Protein AF-A0AAW7AJV6-F1 (afdb_monomer)

Radius of gyration: 27.45 Å; Cα contacts (8 Å, |Δi|>4): 79; chains: 1; bounding box: 78×41×94 Å

Solvent-accessible surface area (backbone atoms only — not comparable to full-atom values): 8532 Å² total; per-residue (Å²): 141,80,90,86,77,87,79,80,78,77,80,76,72,77,85,71,76,78,69,61,62,61,56,49,54,51,53,53,43,52,54,49,37,52,66,72,40,66,88,44,33,70,62,30,31,63,58,47,66,82,46,55,47,72,52,38,54,51,52,52,52,42,51,55,49,38,54,49,54,50,23,68,73,71,75,50,84,80,54,64,68,79,40,22,70,55,50,33,54,44,51,54,53,49,52,53,49,31,63,76,67,74,50,58,69,86,82,38,50,71,56,53,36,52,52,52,47,54,46,52,51,50,52,50,52,50,52,52,52,50,54,53,46,70,70,34,93,82,40,87,80,79,125

InterPro domains:
  IPR041151 Replication initiator protein A, C-terminal domain [PF18008] (41-123)

Structure (mmCIF, N/CA/C/O backbone):
data_AF-A0AAW7AJV6-F1
#
_entry.id   AF-A0AAW7AJV6-F1
#
loop_
_atom_site.group_PDB
_atom_site.id
_atom_site.type_symbol
_atom_site.label_atom_id
_atom_site.label_alt_id
_atom_site.label_comp_id
_atom_site.label_asym_id
_atom_site.label_entity_id
_atom_site.label_seq_id
_atom_site.pdbx_PDB_ins_code
_atom_site.Cartn_x
_atom_site.Cartn_y
_atom_site.Cartn_z
_atom_site.occupancy
_atom_site.B_iso_or_equiv
_atom_site.auth_seq_id
_atom_site.auth_comp_id
_atom_site.auth_asym_id
_atom_site.auth_atom_id
_atom_site.pdbx_PDB_model_num
ATOM 1 N N . MET A 1 1 ? -58.885 23.551 58.131 1.00 39.25 1 MET A N 1
ATOM 2 C CA . MET A 1 1 ? -59.387 22.318 57.484 1.00 39.25 1 MET A CA 1
ATOM 3 C C . MET A 1 1 ? -59.915 22.753 56.121 1.00 39.25 1 MET A C 1
ATOM 5 O O . MET A 1 1 ? -60.889 23.486 56.122 1.00 39.25 1 MET A O 1
ATOM 9 N N . ASN A 1 2 ? -59.293 22.522 54.962 1.00 41.12 2 ASN A N 1
ATOM 10 C CA . ASN A 1 2 ? -58.218 21.614 54.543 1.00 41.12 2 ASN A CA 1
ATOM 11 C C . ASN A 1 2 ? -57.180 22.343 53.664 1.00 41.12 2 ASN A C 1
ATOM 13 O O . ASN A 1 2 ? -57.548 23.217 52.884 1.00 41.12 2 ASN A O 1
ATOM 17 N N . ASP A 1 3 ? -55.918 21.926 53.788 1.00 49.03 3 ASP A N 1
ATOM 18 C CA . ASP A 1 3 ? -54.855 22.059 52.782 1.00 49.03 3 ASP A CA 1
ATOM 19 C C . ASP A 1 3 ? -55.142 21.200 51.533 1.00 49.03 3 ASP A C 1
ATOM 21 O O . ASP A 1 3 ? -55.950 20.275 51.620 1.00 49.03 3 ASP A O 1
ATOM 25 N N . ILE A 1 4 ? -54.406 21.459 50.435 1.00 56.56 4 ILE A N 1
ATOM 26 C CA . ILE A 1 4 ? -53.888 20.543 49.373 1.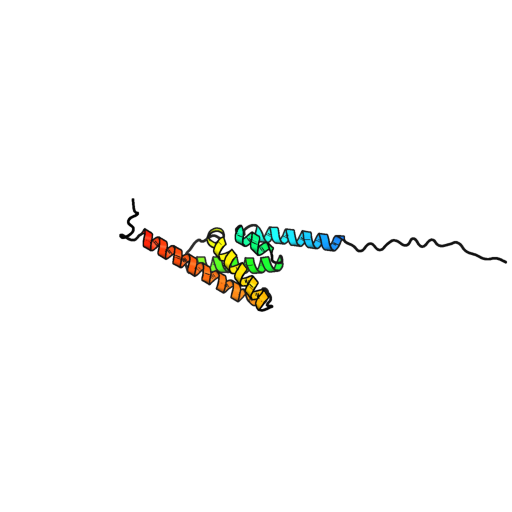00 56.56 4 ILE A CA 1
ATOM 27 C C . ILE A 1 4 ? -53.899 21.294 48.017 1.00 56.56 4 ILE A C 1
ATOM 29 O O . ILE A 1 4 ? -54.939 21.432 47.386 1.00 56.56 4 ILE A O 1
ATOM 33 N N . ARG A 1 5 ? -52.824 22.036 47.702 1.00 47.72 5 ARG A N 1
ATOM 34 C CA . ARG A 1 5 ? -51.609 21.681 46.914 1.00 47.72 5 ARG A CA 1
ATOM 35 C C . ARG A 1 5 ? -51.762 21.910 45.402 1.00 47.72 5 ARG A C 1
ATOM 37 O O . ARG A 1 5 ? -52.383 21.117 44.704 1.00 47.72 5 ARG A O 1
ATOM 44 N N . GLU A 1 6 ? -51.094 22.961 44.919 1.00 49.12 6 GLU A N 1
ATOM 45 C CA . GLU A 1 6 ? -50.668 23.109 43.524 1.00 49.12 6 GLU A CA 1
ATOM 46 C C . GLU A 1 6 ? -49.826 21.892 43.127 1.00 49.12 6 GLU A C 1
ATOM 48 O O . GLU A 1 6 ? -48.791 21.597 43.732 1.00 49.12 6 GLU A O 1
ATOM 53 N N . ALA A 1 7 ? -50.292 21.154 42.124 1.00 45.78 7 ALA A N 1
ATOM 54 C CA . ALA A 1 7 ? -49.498 20.120 41.492 1.00 45.78 7 ALA A CA 1
ATOM 55 C C . ALA A 1 7 ? -48.457 20.803 40.596 1.00 45.78 7 ALA A C 1
ATOM 57 O O . ALA A 1 7 ? -48.782 21.294 39.517 1.00 45.78 7 ALA A O 1
ATOM 58 N N . ASN A 1 8 ? -47.204 20.825 41.055 1.00 47.00 8 ASN A N 1
ATOM 59 C CA . ASN A 1 8 ? -46.052 21.014 40.184 1.00 47.00 8 ASN A CA 1
ATOM 60 C C . ASN A 1 8 ? -46.073 19.898 39.136 1.00 47.00 8 ASN A C 1
ATOM 62 O O . ASN A 1 8 ? -45.801 18.738 39.448 1.00 47.00 8 ASN A O 1
ATOM 66 N N . ILE A 1 9 ? -46.423 20.243 37.901 1.00 51.88 9 ILE A N 1
ATOM 67 C CA . ILE A 1 9 ? -46.170 19.384 36.750 1.00 51.88 9 ILE A CA 1
ATOM 68 C C . ILE A 1 9 ? -44.672 19.518 36.482 1.00 51.88 9 ILE A C 1
ATOM 70 O O . ILE A 1 9 ? -44.225 20.469 35.844 1.00 51.88 9 ILE A O 1
ATOM 74 N N . GLU A 1 10 ? -43.884 18.606 37.052 1.00 48.00 10 GLU A N 1
ATOM 75 C CA . GLU A 1 10 ? -42.509 18.392 36.617 1.00 48.00 10 GLU A CA 1
ATOM 76 C C . GLU A 1 10 ? -42.550 17.969 35.149 1.00 48.00 10 GLU A C 1
ATOM 78 O O . GLU A 1 10 ? -42.925 16.847 34.799 1.00 48.00 10 GLU A O 1
ATOM 83 N N . ASP A 1 11 ? -42.190 18.920 34.295 1.00 47.00 11 ASP A N 1
ATOM 84 C CA . ASP A 1 11 ? -41.935 18.735 32.878 1.00 47.00 11 ASP A CA 1
ATOM 85 C C . ASP A 1 11 ? -40.722 17.800 32.748 1.00 47.00 11 ASP A C 1
ATOM 87 O O . ASP A 1 11 ? -39.556 18.209 32.735 1.00 47.00 11 ASP A O 1
ATOM 91 N N . THR A 1 12 ? -40.995 16.497 32.775 1.00 44.69 12 THR A N 1
ATOM 92 C CA . THR A 1 12 ? -40.002 15.440 32.601 1.00 44.69 12 THR A CA 1
ATOM 93 C C . THR A 1 12 ? -39.560 15.452 31.145 1.00 44.69 12 THR A C 1
ATOM 95 O O . THR A 1 12 ? -40.053 14.703 30.306 1.00 44.69 12 THR A O 1
ATOM 98 N N . LYS A 1 13 ? -38.604 16.333 30.829 1.00 51.31 13 LYS A N 1
ATOM 99 C CA . LYS A 1 13 ? -37.882 16.293 29.557 1.00 51.31 13 LYS A CA 1
ATOM 100 C C . LYS A 1 13 ? -37.272 14.897 29.400 1.00 51.31 13 LYS A C 1
ATOM 102 O O . LYS A 1 13 ? -36.443 14.514 30.231 1.00 51.31 13 LYS A O 1
ATOM 107 N N . PRO A 1 14 ? -37.628 14.128 28.358 1.00 48.09 14 PRO A N 1
ATOM 108 C CA . PRO A 1 14 ? -36.941 12.880 28.094 1.00 48.09 14 PRO A CA 1
ATOM 109 C C . PRO A 1 14 ? -35.495 13.220 27.725 1.00 48.09 14 PRO A C 1
ATOM 111 O O . PRO A 1 14 ? -35.243 13.909 26.736 1.00 48.09 14 PRO A O 1
ATOM 114 N N . ASN A 1 15 ? -34.544 12.755 28.537 1.00 51.31 15 ASN A N 1
ATOM 115 C CA . ASN A 1 15 ? -33.127 12.727 28.191 1.00 51.31 15 ASN A CA 1
ATOM 116 C C . ASN A 1 15 ? -32.975 11.818 26.962 1.00 51.31 15 ASN A C 1
ATOM 118 O O . ASN A 1 15 ? -32.810 10.605 27.088 1.00 51.31 15 ASN A O 1
ATOM 122 N N . GLN A 1 16 ? -33.094 12.389 25.764 1.00 59.00 16 GLN A N 1
ATOM 123 C CA . GLN A 1 16 ? -32.708 11.700 24.544 1.00 59.00 16 GLN A CA 1
ATOM 124 C C . GLN A 1 16 ? -31.179 11.584 24.551 1.00 59.00 16 GLN A C 1
ATOM 126 O O . GLN A 1 16 ? -30.496 12.607 24.636 1.00 59.00 16 GLN A O 1
ATOM 131 N N . PRO A 1 17 ? -30.612 10.367 24.509 1.00 51.16 17 PRO A N 1
ATOM 132 C CA . PRO A 1 17 ? -29.173 10.211 24.394 1.00 51.16 17 PRO A CA 1
ATOM 133 C C . PRO A 1 17 ? -28.718 10.865 23.083 1.00 51.16 17 PRO A C 1
ATOM 135 O O . PRO A 1 17 ? -29.341 10.676 22.040 1.00 51.16 17 PRO A O 1
ATOM 138 N N . ASN A 1 18 ? -27.654 11.670 23.145 1.00 53.84 18 ASN A N 1
ATOM 139 C CA . ASN A 1 18 ? -27.067 12.359 21.993 1.00 53.84 18 ASN A CA 1
ATOM 140 C C . ASN A 1 18 ? -26.597 11.341 20.936 1.00 53.84 18 ASN A C 1
ATOM 142 O O . ASN A 1 18 ? -25.443 10.920 20.929 1.00 53.84 18 ASN A O 1
ATOM 146 N N . HIS A 1 19 ? -27.484 10.959 20.018 1.00 56.44 19 HIS A N 1
ATOM 147 C CA . HIS A 1 19 ? -27.177 10.094 18.875 1.00 56.44 19 HIS A CA 1
ATOM 148 C C . HIS A 1 19 ? -26.259 10.774 17.835 1.00 56.44 19 HIS A C 1
ATOM 150 O O . HIS A 1 19 ? -25.741 10.110 16.940 1.00 56.44 19 HIS A O 1
ATOM 156 N N . THR A 1 20 ? -26.017 12.082 17.963 1.00 63.06 20 THR A N 1
ATOM 157 C CA . THR A 1 20 ? -25.239 12.901 17.019 1.00 63.06 20 THR A CA 1
ATOM 158 C C . THR A 1 20 ? -23.729 12.640 17.074 1.00 63.06 20 THR A C 1
ATOM 160 O O . THR A 1 20 ? -23.066 12.696 16.044 1.00 63.06 20 THR A O 1
ATOM 163 N N . ASP A 1 21 ? -23.171 12.310 18.245 1.00 70.31 21 ASP A N 1
ATOM 164 C CA . ASP A 1 21 ? -21.713 12.160 18.421 1.00 70.31 21 ASP A CA 1
ATOM 165 C C . ASP A 1 21 ? -21.158 10.921 17.691 1.00 70.31 21 ASP A C 1
ATOM 167 O O . ASP A 1 21 ? -20.064 10.944 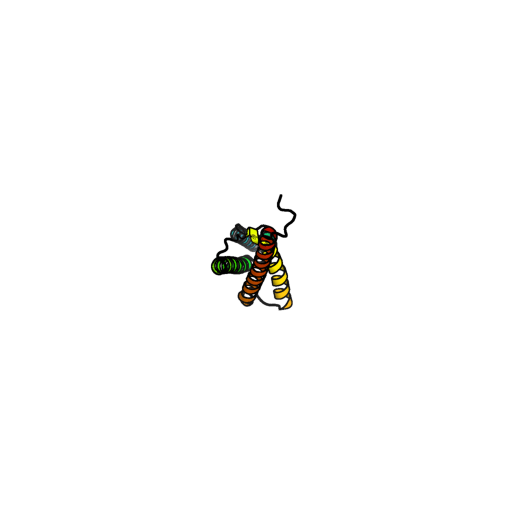17.131 1.00 70.31 21 ASP A O 1
ATOM 171 N N . HIS A 1 22 ? -21.936 9.835 17.628 1.00 71.56 22 HIS A N 1
ATOM 172 C CA . HIS A 1 22 ? -21.503 8.628 16.922 1.00 71.56 22 HIS A CA 1
ATOM 173 C C . HIS A 1 22 ? -21.520 8.804 15.395 1.00 71.56 22 HIS A C 1
ATOM 175 O O . HIS A 1 22 ? -20.581 8.372 14.726 1.00 71.56 22 HIS A O 1
ATOM 181 N N . LEU A 1 23 ? -22.544 9.483 14.866 1.00 74.56 23 LEU A N 1
ATOM 182 C CA . LEU A 1 23 ? -22.676 9.793 13.438 1.00 74.56 23 LEU A CA 1
ATOM 183 C C . LEU A 1 23 ? -21.562 10.731 12.960 1.00 74.56 23 LEU A C 1
ATOM 185 O O . LEU A 1 23 ? -20.973 10.496 11.908 1.00 74.56 23 LEU A O 1
ATOM 189 N N . GLN A 1 24 ? -21.228 11.749 13.760 1.00 76.56 24 GLN A N 1
ATOM 190 C CA . GLN A 1 24 ? -20.143 12.677 13.444 1.00 76.56 24 GLN A CA 1
ATOM 191 C C . GLN A 1 24 ? -18.791 11.954 13.377 1.00 76.56 24 GLN A C 1
ATOM 193 O O . GLN A 1 24 ? -18.077 12.075 12.387 1.00 76.56 24 GLN A O 1
ATOM 198 N N . LYS A 1 25 ? -18.475 11.119 14.378 1.00 76.19 25 LYS A N 1
ATOM 199 C CA . LYS A 1 25 ? -17.229 10.332 14.408 1.00 76.19 25 LYS A CA 1
ATOM 200 C C . LYS A 1 25 ? -17.097 9.380 13.221 1.00 76.19 25 LYS A C 1
ATOM 202 O O . LYS A 1 25 ? -15.995 9.204 12.713 1.00 76.19 25 LYS A O 1
ATOM 207 N N . GLN A 1 26 ? -18.197 8.767 12.783 1.00 79.81 26 GLN A N 1
ATOM 208 C CA . GLN A 1 26 ? -18.187 7.911 11.598 1.00 79.81 26 GLN A CA 1
ATOM 209 C C . GLN A 1 26 ? -17.938 8.726 10.319 1.00 79.81 26 GLN A C 1
ATOM 211 O O . GLN A 1 26 ? -17.112 8.329 9.501 1.00 79.81 26 GLN A O 1
ATOM 216 N N . SER A 1 27 ? -18.595 9.881 10.177 1.00 88.12 27 SER A N 1
ATOM 217 C CA . SER A 1 27 ? -18.393 10.784 9.038 1.00 88.12 27 SER A CA 1
ATOM 218 C C . SER A 1 27 ? -16.953 11.300 8.954 1.00 88.12 27 SER A C 1
ATOM 220 O O . SER A 1 27 ? -16.375 11.345 7.868 1.00 88.12 27 SER A O 1
ATOM 222 N N . ASP A 1 28 ? -16.362 11.683 10.087 1.00 93.56 28 ASP A N 1
ATOM 223 C CA . ASP A 1 28 ? -14.989 12.190 10.141 1.00 93.56 28 ASP A CA 1
ATOM 224 C C . ASP A 1 28 ? -13.976 11.083 9.792 1.00 93.56 28 ASP A C 1
ATOM 226 O O . ASP A 1 28 ? -13.032 11.310 9.035 1.00 93.56 28 ASP A O 1
ATOM 230 N N . GLU A 1 29 ? -14.197 9.861 10.289 1.00 94.75 29 GLU A N 1
ATOM 231 C CA . GLU A 1 29 ? -13.385 8.685 9.959 1.00 94.75 29 GLU A CA 1
ATOM 232 C C . GLU A 1 29 ? -13.430 8.381 8.454 1.00 94.75 29 GLU A C 1
ATOM 234 O O . GLU A 1 29 ? -12.385 8.193 7.832 1.00 94.75 29 GLU A O 1
ATOM 239 N N . GLU A 1 30 ? -14.617 8.367 7.842 1.00 95.12 30 GLU A N 1
ATOM 240 C CA . GLU A 1 30 ? -14.774 8.144 6.401 1.00 95.12 30 GLU A CA 1
ATOM 241 C C . GLU A 1 30 ? -14.046 9.222 5.584 1.00 95.12 30 GLU A C 1
ATOM 243 O O . GLU A 1 30 ? -13.292 8.890 4.666 1.00 95.12 30 GLU A O 1
ATOM 248 N N . ALA A 1 31 ? -14.179 10.499 5.956 1.00 96.12 31 ALA A N 1
ATOM 249 C CA . ALA A 1 31 ? -13.477 11.601 5.297 1.00 96.12 31 ALA A CA 1
ATOM 250 C C . ALA A 1 31 ? -11.945 11.454 5.376 1.00 96.12 31 ALA A C 1
ATOM 252 O O . ALA A 1 31 ? -11.250 11.647 4.374 1.00 96.12 31 ALA A O 1
ATOM 253 N N . LEU A 1 32 ? -11.412 11.056 6.537 1.00 96.81 32 LEU A N 1
ATOM 254 C CA . LEU A 1 32 ? -9.982 10.786 6.703 1.00 96.81 32 LEU A CA 1
ATOM 255 C C . LEU A 1 32 ? -9.523 9.615 5.829 1.00 96.81 32 LEU A C 1
ATOM 257 O O . LEU A 1 32 ? -8.489 9.715 5.168 1.00 96.81 32 LEU A O 1
ATOM 261 N N . LYS A 1 33 ? -10.293 8.523 5.767 1.00 97.88 33 LYS A N 1
ATOM 262 C CA . LYS A 1 33 ? -9.974 7.398 4.874 1.00 97.88 33 LYS A CA 1
ATOM 263 C C . LYS A 1 33 ? -9.955 7.830 3.412 1.00 97.88 33 LYS A C 1
ATOM 265 O O . LYS A 1 33 ? -9.022 7.474 2.695 1.00 97.88 33 LYS A O 1
ATOM 270 N N . HIS A 1 34 ? -10.943 8.613 2.981 1.00 96.75 34 HIS A N 1
ATOM 271 C CA . HIS A 1 34 ? -11.003 9.143 1.6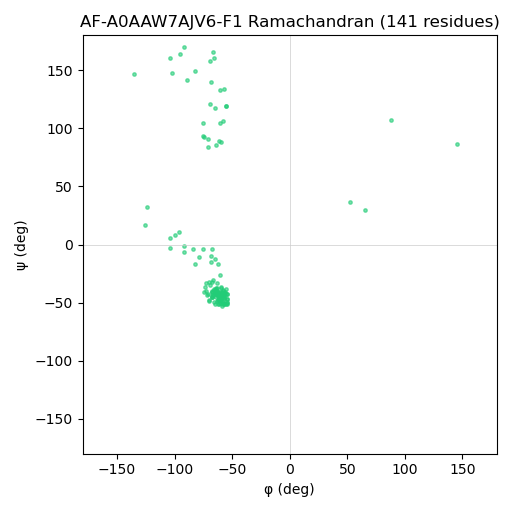20 1.00 96.75 34 HIS A CA 1
ATOM 272 C C . HIS A 1 34 ? -9.757 9.961 1.269 1.00 96.75 34 HIS A C 1
ATOM 274 O O . HIS A 1 34 ? -9.158 9.722 0.220 1.00 96.75 34 HIS A O 1
ATOM 280 N N . LEU A 1 35 ? -9.337 10.865 2.159 1.00 96.69 35 LEU A N 1
ATOM 281 C CA . LEU A 1 35 ? -8.129 11.670 1.976 1.00 96.69 35 LEU A CA 1
ATOM 282 C C . LEU A 1 35 ? -6.873 10.797 1.870 1.00 96.69 35 LEU A C 1
ATOM 284 O O . LEU A 1 35 ? -6.030 10.996 0.995 1.00 96.69 35 LEU A O 1
ATOM 288 N N . GLU A 1 36 ? -6.728 9.817 2.759 1.00 97.06 36 GLU A N 1
ATOM 289 C CA . GLU A 1 36 ? -5.514 9.009 2.794 1.00 97.06 36 GLU A CA 1
ATOM 290 C C . GLU A 1 36 ? -5.382 8.069 1.595 1.00 97.06 36 GLU A C 1
ATOM 292 O O . GLU A 1 36 ? -4.265 7.819 1.134 1.00 97.06 36 GLU A O 1
ATOM 297 N N . LEU A 1 37 ? -6.505 7.580 1.073 1.00 97.75 37 LEU A N 1
ATOM 298 C CA . LEU A 1 37 ? -6.558 6.591 -0.000 1.00 97.75 37 LEU A CA 1
ATOM 299 C C . LEU A 1 37 ? -6.639 7.191 -1.410 1.00 97.75 37 LEU A C 1
ATOM 301 O O . LEU A 1 37 ? -6.689 6.427 -2.370 1.00 97.75 37 LEU A O 1
ATOM 305 N N . GLN A 1 38 ? -6.674 8.519 -1.556 1.00 94.81 38 GLN A N 1
ATOM 306 C CA . GLN A 1 38 ? -6.887 9.172 -2.853 1.00 94.81 38 GLN A CA 1
ATOM 307 C C . GLN A 1 38 ? -5.865 8.739 -3.919 1.00 94.81 38 GLN A C 1
ATOM 309 O O . GLN A 1 38 ? -6.248 8.474 -5.052 1.00 94.81 38 GLN A O 1
ATOM 314 N N . GLU A 1 39 ? -4.598 8.610 -3.524 1.00 93.88 39 GLU A N 1
ATOM 315 C CA . GLU A 1 39 ? -3.467 8.277 -4.405 1.00 93.88 39 GLU A CA 1
ATOM 316 C C . GLU A 1 39 ? -3.121 6.775 -4.394 1.00 93.88 39 GLU A C 1
ATOM 318 O O . GLU A 1 39 ? -2.041 6.380 -4.829 1.00 93.88 39 GLU A O 1
ATOM 323 N N . MET A 1 40 ? -3.977 5.934 -3.801 1.00 98.19 40 MET A N 1
ATOM 324 C CA . MET A 1 40 ? -3.768 4.485 -3.777 1.00 98.19 40 MET A CA 1
ATOM 325 C C . MET A 1 40 ? -4.412 3.834 -5.004 1.00 98.19 40 MET A C 1
ATOM 327 O O . MET A 1 40 ? -5.526 4.219 -5.369 1.00 98.19 40 MET A O 1
ATOM 331 N N . PRO A 1 41 ? -3.762 2.819 -5.596 1.00 98.19 41 PRO A N 1
ATOM 332 C CA . PRO A 1 41 ? -4.306 2.100 -6.739 1.00 98.19 41 PRO A CA 1
ATOM 333 C C . PRO A 1 41 ? -5.516 1.253 -6.309 1.00 98.19 41 PRO A C 1
ATOM 335 O O . PRO A 1 41 ? -5.716 0.999 -5.118 1.00 98.19 41 PRO A O 1
ATOM 338 N N . GLU A 1 42 ? -6.385 0.905 -7.256 1.00 97.62 42 GLU A N 1
ATOM 339 C CA . GLU A 1 42 ? -7.786 0.550 -6.990 1.00 97.62 42 GLU A CA 1
ATOM 340 C C . GLU A 1 42 ? -7.956 -0.696 -6.103 1.00 97.62 42 GLU A C 1
ATOM 342 O O . GLU A 1 42 ? -8.750 -0.677 -5.153 1.00 97.62 42 GLU A O 1
ATOM 347 N N . ASP A 1 43 ? -7.200 -1.768 -6.351 1.00 98.12 43 ASP A N 1
ATOM 348 C CA . ASP A 1 43 ? -7.328 -3.013 -5.586 1.00 98.12 43 ASP A CA 1
ATOM 349 C C . ASP A 1 43 ? -6.774 -2.865 -4.168 1.00 98.12 43 ASP A C 1
ATOM 351 O O . ASP A 1 43 ? -7.421 -3.247 -3.178 1.00 98.12 43 ASP A O 1
ATOM 355 N N . THR A 1 44 ? -5.616 -2.224 -4.054 1.00 98.44 44 THR A N 1
ATOM 356 C CA . THR A 1 44 ? -4.988 -1.856 -2.788 1.00 98.44 44 THR A CA 1
ATOM 357 C C . THR A 1 44 ? -5.894 -0.937 -1.978 1.00 98.44 44 THR A C 1
ATOM 359 O O . THR A 1 44 ? -6.167 -1.218 -0.809 1.00 98.44 44 THR A O 1
ATOM 362 N N . LYS A 1 45 ? -6.433 0.118 -2.595 1.00 98.31 45 LYS A N 1
ATOM 363 C CA . LYS A 1 45 ? -7.369 1.074 -1.991 1.00 98.31 45 LYS A CA 1
ATOM 364 C C . LYS A 1 45 ? -8.607 0.378 -1.448 1.00 98.31 45 LYS A C 1
ATOM 366 O O . LYS A 1 45 ? -8.947 0.558 -0.274 1.00 98.31 45 LYS A O 1
ATOM 371 N N . ARG A 1 46 ? -9.263 -0.448 -2.271 1.00 98.00 46 ARG A N 1
ATOM 372 C CA . ARG A 1 46 ? -10.459 -1.199 -1.869 1.00 98.00 46 ARG A CA 1
ATOM 373 C C . ARG A 1 46 ? -10.175 -2.064 -0.647 1.00 98.00 46 ARG A C 1
ATOM 375 O O . ARG A 1 46 ? -10.993 -2.124 0.271 1.00 98.00 46 ARG A O 1
ATOM 382 N N . TYR A 1 47 ? -9.016 -2.719 -0.607 1.00 98.44 47 TYR A N 1
ATOM 383 C CA . TYR A 1 47 ? -8.659 -3.563 0.526 1.00 98.44 47 TYR A CA 1
ATOM 384 C C . TYR A 1 47 ? -8.258 -2.769 1.775 1.00 98.44 47 TYR A C 1
ATOM 386 O O . TYR A 1 47 ? -8.669 -3.125 2.883 1.00 98.44 47 TYR A O 1
ATOM 394 N N . MET A 1 48 ? -7.496 -1.684 1.617 1.00 98.44 48 MET A N 1
ATOM 395 C CA . MET A 1 48 ? -7.087 -0.804 2.715 1.00 98.44 48 MET A CA 1
ATOM 396 C C . MET A 1 48 ? -8.284 -0.165 3.426 1.00 98.44 48 MET A C 1
ATOM 398 O O . MET A 1 48 ? -8.204 0.099 4.622 1.00 98.44 48 MET A O 1
ATOM 402 N N . ASN A 1 49 ? -9.422 -0.002 2.749 1.00 97.00 49 ASN A N 1
ATOM 403 C CA . ASN A 1 49 ? -10.631 0.550 3.363 1.00 97.00 49 ASN A CA 1
ATOM 404 C C . ASN A 1 49 ? -11.191 -0.303 4.533 1.00 97.00 49 ASN A C 1
ATOM 406 O O . ASN A 1 49 ? -11.952 0.196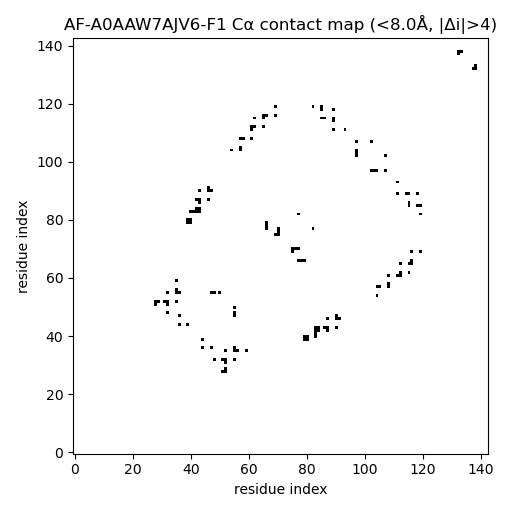 5.364 1.00 97.00 49 ASN A O 1
ATOM 410 N N . ASN A 1 50 ? -10.763 -1.569 4.655 1.00 96.50 50 ASN A N 1
ATOM 411 C CA . ASN A 1 50 ? -11.094 -2.466 5.775 1.00 96.50 50 ASN A CA 1
ATOM 412 C C . ASN A 1 50 ? -10.340 -2.155 7.084 1.00 96.50 50 ASN A C 1
ATOM 414 O O . ASN A 1 50 ? -10.544 -2.833 8.094 1.00 96.50 50 ASN A O 1
ATOM 418 N N . PHE A 1 51 ? -9.428 -1.185 7.069 1.00 97.19 51 PHE A N 1
ATOM 419 C CA . PHE A 1 51 ? -8.666 -0.736 8.231 1.00 97.19 51 PHE A CA 1
ATOM 420 C C . PHE A 1 51 ? -9.209 0.606 8.740 1.00 97.19 51 PHE A C 1
ATOM 422 O O . PHE A 1 51 ? -9.911 1.311 8.015 1.00 97.19 51 PHE A O 1
ATOM 429 N N . SER A 1 52 ? -8.907 0.965 9.988 1.00 96.69 52 SER A N 1
ATOM 430 C CA . SER A 1 52 ? -9.167 2.321 10.503 1.00 96.69 52 SER A CA 1
ATOM 431 C C . SER A 1 52 ? -8.300 3.369 9.791 1.00 96.69 52 SER A C 1
ATOM 433 O O . SER A 1 52 ? -7.264 3.035 9.218 1.00 96.69 52 SER A O 1
ATOM 435 N N . ALA A 1 53 ? -8.675 4.646 9.847 1.00 97.31 53 ALA A N 1
ATOM 436 C CA . ALA A 1 53 ? -7.925 5.749 9.249 1.00 97.31 53 ALA A CA 1
ATOM 437 C C . ALA A 1 53 ? -6.484 5.807 9.784 1.00 97.31 53 ALA A C 1
ATOM 439 O O . ALA A 1 53 ? -5.532 5.931 9.013 1.00 97.31 53 ALA A O 1
ATOM 440 N N . LYS A 1 54 ? -6.302 5.606 11.095 1.00 97.00 54 LYS A N 1
ATOM 441 C CA . LYS A 1 54 ? -4.971 5.521 11.717 1.00 97.00 54 LYS A CA 1
ATOM 442 C C . LYS A 1 54 ? -4.147 4.357 11.157 1.00 97.00 54 LYS A C 1
ATOM 444 O O . LYS A 1 54 ? -2.953 4.498 10.897 1.00 97.00 54 LYS A O 1
ATOM 449 N N . GLU A 1 55 ? -4.769 3.196 10.976 1.00 98.12 55 GLU A N 1
ATOM 450 C CA . GLU A 1 55 ? -4.097 2.037 10.393 1.00 98.12 55 GLU A CA 1
ATOM 451 C C . GLU A 1 55 ? -3.743 2.264 8.916 1.00 98.12 55 GLU A C 1
ATOM 453 O O . GLU A 1 55 ? -2.634 1.939 8.493 1.00 98.12 55 GLU A O 1
ATOM 458 N N . ILE A 1 56 ? -4.639 2.889 8.149 1.00 98.62 56 ILE A N 1
ATOM 459 C CA . ILE A 1 56 ? -4.405 3.293 6.759 1.00 98.62 56 ILE A CA 1
ATOM 460 C C . ILE A 1 56 ? -3.189 4.216 6.658 1.00 98.62 56 ILE A C 1
ATOM 462 O O . ILE A 1 56 ? -2.332 3.980 5.809 1.00 98.62 56 ILE A O 1
ATOM 466 N N . GLN A 1 57 ? -3.056 5.209 7.543 1.00 98.25 57 GLN A N 1
ATOM 467 C CA . GLN A 1 57 ? -1.896 6.110 7.575 1.00 98.25 57 GLN A CA 1
ATOM 468 C C . GLN A 1 57 ? -0.576 5.360 7.770 1.00 98.25 57 GLN A C 1
ATOM 470 O O . GLN A 1 57 ? 0.414 5.627 7.081 1.00 98.25 57 GLN A O 1
ATOM 475 N N . ILE A 1 58 ? -0.557 4.391 8.687 1.00 98.56 58 ILE A N 1
ATOM 476 C CA . ILE A 1 58 ? 0.625 3.563 8.943 1.00 98.56 58 ILE A CA 1
ATOM 477 C C . ILE A 1 58 ? 0.943 2.698 7.717 1.00 98.56 58 ILE A C 1
ATOM 479 O O . ILE A 1 58 ? 2.082 2.704 7.249 1.00 98.56 58 ILE A O 1
ATOM 483 N N . ILE A 1 59 ? -0.052 1.995 7.168 1.00 98.75 59 ILE A N 1
ATOM 484 C CA . ILE A 1 59 ? 0.116 1.138 5.985 1.00 98.75 59 ILE A CA 1
ATOM 485 C C . ILE A 1 59 ? 0.636 1.960 4.801 1.00 98.75 59 ILE A C 1
ATOM 487 O O . ILE A 1 59 ? 1.656 1.604 4.213 1.00 98.75 59 ILE A O 1
ATOM 491 N N . LYS A 1 60 ? 0.000 3.100 4.508 1.00 98.69 60 LYS A N 1
ATOM 492 C CA . LYS A 1 60 ? 0.421 4.049 3.470 1.00 98.69 60 LYS A CA 1
ATOM 493 C C . LYS A 1 60 ? 1.865 4.492 3.667 1.00 98.69 60 LYS A C 1
ATOM 495 O O . LYS A 1 60 ? 2.648 4.455 2.721 1.00 98.69 60 LYS A O 1
ATOM 500 N N . SER A 1 61 ? 2.250 4.868 4.888 1.00 98.56 61 SER A N 1
ATOM 501 C CA . SER A 1 61 ? 3.631 5.263 5.188 1.00 98.56 61 SER A CA 1
ATOM 502 C C . SER A 1 61 ? 4.627 4.149 4.862 1.00 98.56 61 SER A C 1
ATOM 504 O O . SER A 1 61 ? 5.673 4.417 4.269 1.00 98.56 61 SER A O 1
ATOM 506 N N . VAL A 1 62 ? 4.308 2.903 5.221 1.00 98.81 62 VAL A N 1
ATOM 507 C CA . VAL A 1 62 ? 5.170 1.745 4.949 1.00 98.81 62 VAL A CA 1
ATOM 508 C C . VAL A 1 62 ? 5.260 1.461 3.447 1.00 98.81 62 VAL A C 1
ATOM 510 O O . VAL A 1 62 ? 6.370 1.304 2.946 1.00 98.81 62 VAL A O 1
ATOM 513 N N . ILE A 1 63 ? 4.138 1.475 2.718 1.00 98.81 63 ILE A N 1
ATOM 514 C CA . ILE A 1 63 ? 4.104 1.289 1.255 1.00 98.81 63 ILE A CA 1
ATOM 515 C C . ILE A 1 63 ? 4.973 2.337 0.552 1.00 98.81 63 ILE A C 1
ATOM 517 O O . ILE A 1 63 ? 5.855 1.990 -0.232 1.00 98.81 63 ILE A O 1
ATOM 521 N N . LEU A 1 64 ? 4.784 3.622 0.871 1.00 98.69 64 LEU A N 1
ATOM 522 C CA . LEU A 1 64 ? 5.526 4.712 0.231 1.00 98.69 64 LEU A CA 1
ATOM 523 C C . LEU A 1 64 ? 7.031 4.646 0.526 1.00 98.69 64 LEU A C 1
ATOM 525 O O . LEU A 1 64 ? 7.847 4.927 -0.355 1.00 98.69 64 LEU A O 1
ATOM 529 N N . LYS A 1 65 ? 7.411 4.253 1.748 1.00 98.75 65 LYS A N 1
ATOM 530 C CA . LYS A 1 65 ? 8.817 4.028 2.118 1.00 98.75 65 LYS A CA 1
ATOM 531 C C . LYS A 1 65 ? 9.411 2.833 1.378 1.00 98.75 65 LYS A C 1
ATOM 533 O O . LYS A 1 65 ? 10.529 2.948 0.883 1.00 98.75 65 LYS A O 1
ATOM 538 N N . ALA A 1 66 ? 8.680 1.723 1.274 1.00 98.69 66 ALA A N 1
ATOM 539 C CA . ALA A 1 66 ? 9.121 0.531 0.555 1.00 98.69 66 ALA A CA 1
ATOM 540 C C . ALA A 1 66 ? 9.329 0.821 -0.935 1.00 98.69 66 ALA A C 1
ATOM 542 O O . ALA A 1 66 ? 10.423 0.589 -1.439 1.00 98.69 66 ALA A O 1
ATOM 543 N N . LYS A 1 67 ? 8.336 1.424 -1.605 1.00 98.56 67 LYS A N 1
ATOM 544 C CA . LYS A 1 67 ? 8.427 1.844 -3.012 1.00 98.56 67 LYS A CA 1
ATOM 545 C C . LYS A 1 67 ? 9.637 2.739 -3.257 1.00 98.56 67 LYS A C 1
ATOM 547 O O . LYS A 1 67 ? 10.416 2.474 -4.164 1.00 98.56 67 LYS A O 1
ATOM 552 N N . ARG A 1 68 ? 9.804 3.794 -2.447 1.00 98.56 68 ARG A N 1
ATOM 553 C CA . ARG A 1 68 ? 10.945 4.713 -2.576 1.00 98.56 68 ARG A CA 1
ATOM 554 C C . ARG A 1 68 ? 12.266 3.967 -2.413 1.00 98.56 68 ARG A C 1
ATOM 556 O O . ARG A 1 68 ? 13.102 4.029 -3.300 1.00 98.56 68 ARG A O 1
ATOM 563 N N . SER A 1 69 ? 12.415 3.221 -1.317 1.00 98.19 69 SER A N 1
ATOM 564 C CA . SER A 1 69 ? 13.635 2.461 -1.033 1.00 98.19 69 SER A CA 1
ATOM 565 C C . SER A 1 69 ? 13.975 1.470 -2.144 1.00 98.19 69 SER A C 1
ATOM 567 O O . SER A 1 69 ? 15.146 1.295 -2.457 1.00 98.19 69 SER A O 1
ATOM 569 N N . PHE A 1 70 ? 12.970 0.805 -2.710 1.00 98.38 70 PHE A N 1
ATOM 570 C CA . PHE A 1 70 ? 13.150 -0.171 -3.775 1.00 98.38 70 PHE A CA 1
ATOM 571 C C . PHE A 1 70 ? 13.574 0.494 -5.089 1.00 98.38 70 PHE A C 1
ATOM 573 O O . PHE A 1 70 ? 14.555 0.077 -5.703 1.00 98.38 70 PHE A O 1
ATOM 580 N N . ASN A 1 71 ? 12.872 1.558 -5.489 1.00 98.19 71 ASN A N 1
ATOM 581 C CA . ASN A 1 71 ? 13.204 2.333 -6.683 1.00 98.19 71 ASN A CA 1
ATOM 582 C C . ASN A 1 71 ? 14.625 2.902 -6.600 1.00 98.19 71 ASN A C 1
ATOM 584 O O . ASN A 1 71 ? 15.397 2.734 -7.540 1.00 98.19 71 ASN A O 1
ATOM 588 N N . ASP A 1 72 ? 14.995 3.489 -5.459 1.00 98.31 72 ASP A N 1
ATOM 589 C CA . ASP A 1 72 ? 16.333 4.042 -5.236 1.00 98.31 72 ASP A CA 1
ATOM 590 C C . ASP A 1 72 ? 17.417 2.949 -5.290 1.00 98.31 72 ASP A C 1
ATOM 592 O O . ASP A 1 72 ? 18.474 3.153 -5.886 1.00 98.31 72 ASP A O 1
ATOM 596 N N . LEU A 1 73 ? 17.156 1.773 -4.703 1.00 97.69 73 LEU A N 1
ATOM 597 C CA . LEU A 1 73 ? 18.107 0.656 -4.663 1.00 97.69 73 LEU A CA 1
ATOM 598 C C . LEU A 1 73 ? 18.409 0.081 -6.053 1.00 97.69 73 LEU A C 1
ATOM 600 O O . LEU A 1 73 ? 19.551 -0.282 -6.333 1.00 97.69 73 LEU A O 1
ATOM 604 N N . TYR A 1 74 ? 17.394 -0.031 -6.910 1.00 96.31 74 TYR A N 1
ATOM 605 C CA . TYR A 1 74 ? 17.522 -0.677 -8.219 1.00 96.31 74 TYR A CA 1
ATOM 606 C C . TYR A 1 74 ? 17.581 0.298 -9.401 1.00 96.31 74 TYR A C 1
ATOM 608 O O . TYR A 1 74 ? 17.758 -0.149 -10.533 1.00 96.31 74 TYR A O 1
ATOM 616 N N . GLY A 1 75 ? 17.459 1.606 -9.157 1.00 96.25 75 GLY A N 1
ATOM 617 C CA . GLY A 1 75 ? 17.367 2.618 -10.212 1.00 96.25 75 GLY A CA 1
ATOM 618 C C . GLY A 1 75 ? 16.095 2.488 -11.055 1.00 96.25 75 GLY A C 1
ATOM 619 O O . GLY A 1 75 ? 16.111 2.804 -12.242 1.00 96.25 75 GLY A O 1
ATOM 620 N N . GLU A 1 76 ? 15.013 1.981 -10.463 1.00 94.19 76 GLU A N 1
ATOM 621 C CA . GLU A 1 76 ? 13.727 1.765 -11.134 1.00 94.19 76 GLU A CA 1
ATOM 622 C C . GLU A 1 76 ? 12.785 2.955 -10.900 1.00 94.19 76 GLU A C 1
ATOM 624 O O . GLU A 1 76 ? 12.964 3.758 -9.983 1.00 94.19 76 GLU A O 1
ATOM 629 N N . VAL A 1 77 ? 11.731 3.054 -11.709 1.00 95.62 77 VAL A N 1
ATOM 630 C CA . VAL A 1 77 ? 10.725 4.129 -11.622 1.00 95.62 77 VAL A CA 1
ATOM 631 C C . VAL A 1 77 ? 9.305 3.590 -11.459 1.00 95.62 77 VAL A C 1
ATOM 633 O O . VAL A 1 77 ? 8.356 4.220 -11.913 1.00 95.62 77 VAL A O 1
ATOM 636 N N . TYR A 1 78 ? 9.146 2.446 -10.786 1.00 96.81 78 TYR A N 1
ATOM 637 C CA . TYR A 1 78 ? 7.826 1.854 -10.555 1.00 96.81 78 TYR A CA 1
ATOM 638 C C . TYR A 1 78 ? 6.893 2.831 -9.835 1.00 96.81 78 TYR A C 1
ATOM 640 O O . TYR A 1 78 ? 7.291 3.464 -8.846 1.00 96.81 78 TYR A O 1
ATOM 648 N N . MET A 1 79 ? 5.665 2.944 -10.328 1.00 97.88 79 MET A N 1
ATOM 649 C CA . MET A 1 79 ? 4.539 3.666 -9.737 1.00 97.88 79 MET A CA 1
ATOM 650 C C . MET A 1 79 ? 3.715 2.730 -8.846 1.00 97.88 79 MET A C 1
ATOM 652 O O . MET A 1 79 ? 3.993 1.537 -8.784 1.00 97.88 79 MET A O 1
ATOM 656 N N . LEU A 1 80 ? 2.766 3.264 -8.070 1.00 98.12 80 LEU A N 1
ATOM 657 C CA . LEU A 1 80 ? 1.959 2.408 -7.185 1.00 98.12 80 LEU A CA 1
ATOM 658 C C . LEU A 1 80 ? 1.050 1.480 -7.999 1.00 98.12 80 LEU A C 1
ATOM 660 O O . LEU A 1 80 ? 0.821 0.342 -7.612 1.00 98.12 80 LEU A O 1
ATOM 664 N N . GLU A 1 81 ? 0.600 1.960 -9.149 1.00 98.25 81 GLU A N 1
ATOM 665 C CA . GLU A 1 81 ? -0.214 1.250 -10.124 1.00 98.25 81 GLU A CA 1
ATOM 666 C C . GLU A 1 81 ? 0.518 0.038 -10.713 1.00 98.25 81 GLU A C 1
ATOM 668 O O . GLU A 1 81 ? -0.112 -0.982 -10.966 1.00 98.25 81 GLU A O 1
ATOM 673 N N . ASP A 1 82 ? 1.846 0.110 -10.867 1.00 97.44 82 ASP A N 1
ATOM 674 C CA . ASP A 1 82 ? 2.656 -1.014 -11.360 1.00 97.44 82 ASP A CA 1
ATOM 675 C C . ASP A 1 82 ? 2.726 -2.185 -10.365 1.00 97.44 82 ASP A C 1
ATOM 677 O O . ASP A 1 82 ? 3.173 -3.264 -10.738 1.00 97.44 82 ASP A O 1
ATOM 681 N N . MET A 1 83 ? 2.346 -1.957 -9.103 1.00 96.81 83 MET A N 1
ATOM 682 C CA . MET A 1 83 ? 2.466 -2.910 -7.993 1.00 96.81 83 MET A CA 1
ATOM 683 C C . MET A 1 83 ? 1.133 -3.156 -7.266 1.00 96.81 83 MET A C 1
ATOM 685 O O . MET A 1 83 ? 1.139 -3.612 -6.121 1.00 96.81 83 MET A O 1
ATOM 689 N N . ASP A 1 84 ? -0.009 -2.804 -7.873 1.00 98.44 84 ASP A N 1
ATOM 690 C CA . ASP A 1 84 ? -1.320 -2.876 -7.206 1.00 98.44 84 ASP A CA 1
ATOM 691 C C . ASP A 1 84 ? -1.661 -4.309 -6.763 1.00 98.44 84 ASP A C 1
ATOM 693 O O . ASP A 1 84 ? -1.992 -4.546 -5.598 1.00 98.44 84 ASP A O 1
ATOM 697 N N . ASP A 1 85 ? -1.484 -5.284 -7.657 1.00 97.75 85 ASP A N 1
ATOM 698 C CA . ASP A 1 85 ? -1.774 -6.698 -7.394 1.00 97.75 85 ASP A CA 1
ATOM 699 C C . ASP A 1 85 ? -0.877 -7.275 -6.284 1.00 97.75 85 ASP A C 1
ATOM 701 O O . ASP A 1 85 ? -1.342 -7.992 -5.381 1.00 97.75 85 ASP A O 1
ATOM 705 N N . GLU A 1 86 ? 0.417 -6.944 -6.314 1.00 98.19 86 GLU A N 1
ATOM 706 C CA . GLU A 1 86 ? 1.394 -7.345 -5.306 1.00 98.19 86 GLU A CA 1
ATOM 707 C C . GLU A 1 86 ? 1.040 -6.745 -3.942 1.00 98.19 86 GLU A C 1
ATOM 709 O O . GLU A 1 86 ? 0.964 -7.467 -2.940 1.00 98.19 86 GLU A O 1
ATOM 714 N N . LEU A 1 87 ? 0.763 -5.438 -3.887 1.00 98.62 87 LEU A N 1
ATOM 715 C CA . LEU A 1 87 ? 0.376 -4.747 -2.658 1.00 98.62 87 LEU A CA 1
ATOM 716 C C . LEU A 1 87 ? -0.930 -5.311 -2.088 1.00 98.62 87 LEU A C 1
ATOM 718 O O . LEU A 1 87 ? -0.982 -5.646 -0.898 1.00 98.62 87 LEU A O 1
ATOM 722 N N . PHE A 1 88 ? -1.956 -5.506 -2.917 1.00 98.62 88 PHE A N 1
ATOM 723 C CA . PHE A 1 88 ? -3.212 -6.146 -2.528 1.00 98.62 88 PHE A CA 1
ATOM 724 C C . PHE A 1 88 ? -2.973 -7.527 -1.899 1.00 98.62 88 PHE A C 1
ATOM 726 O O . PHE A 1 88 ? -3.478 -7.836 -0.809 1.00 98.62 88 PHE A O 1
ATOM 733 N N . THR A 1 89 ? -2.142 -8.351 -2.536 1.00 98.25 89 THR A N 1
ATOM 734 C CA . THR A 1 89 ? -1.820 -9.705 -2.069 1.00 98.25 89 THR A CA 1
ATOM 735 C C . THR A 1 89 ? -1.024 -9.694 -0.760 1.00 98.25 89 THR A C 1
ATOM 737 O O . THR A 1 89 ? -1.298 -10.488 0.153 1.00 98.25 89 THR A O 1
ATOM 740 N N . VAL A 1 90 ? -0.062 -8.776 -0.610 1.00 98.69 90 VAL A N 1
ATOM 741 C CA . VAL A 1 90 ? 0.656 -8.550 0.654 1.00 98.69 90 VAL A CA 1
ATOM 742 C C . VAL A 1 90 ? -0.315 -8.183 1.761 1.00 98.69 90 VAL A C 1
ATOM 744 O O . VAL A 1 90 ? -0.290 -8.828 2.810 1.00 98.69 90 VAL A O 1
ATOM 747 N N . LEU A 1 91 ? -1.192 -7.205 1.539 1.00 98.75 91 LEU A N 1
ATOM 748 C CA . LEU A 1 91 ? -2.101 -6.715 2.571 1.00 98.75 91 LEU A CA 1
ATOM 749 C C . LEU A 1 91 ? -3.077 -7.797 3.046 1.00 98.75 91 LEU A C 1
ATOM 751 O O . LEU A 1 91 ? -3.318 -7.907 4.251 1.00 98.75 91 LEU A O 1
ATOM 755 N N . LYS A 1 92 ? -3.574 -8.658 2.146 1.00 98.44 92 LYS A N 1
ATOM 756 C CA . LYS A 1 92 ? -4.420 -9.805 2.524 1.00 98.44 92 LYS A CA 1
ATOM 757 C C . LYS A 1 92 ? -3.706 -10.781 3.447 1.00 98.44 92 LYS A C 1
ATOM 759 O O . LYS A 1 92 ? -4.235 -11.146 4.501 1.00 98.44 92 LYS A O 1
ATOM 764 N N . ARG A 1 93 ? -2.495 -11.203 3.069 1.00 98.25 93 ARG A N 1
ATOM 765 C CA . ARG A 1 93 ? -1.683 -12.119 3.890 1.00 98.25 93 ARG A CA 1
ATOM 766 C C . ARG A 1 93 ? -1.311 -11.468 5.216 1.00 98.25 93 ARG A C 1
ATOM 768 O O . ARG A 1 93 ? -1.434 -12.091 6.269 1.00 98.25 93 ARG A O 1
ATOM 775 N N . PHE A 1 94 ? -0.926 -10.199 5.168 1.00 98.38 94 PHE A N 1
ATOM 776 C CA . PHE A 1 94 ? -0.577 -9.397 6.325 1.00 98.38 94 PHE A CA 1
ATOM 777 C C . PHE A 1 94 ? -1.721 -9.323 7.344 1.00 98.38 94 PHE A C 1
ATOM 779 O O . PHE A 1 94 ? -1.515 -9.674 8.508 1.00 98.38 94 PHE A O 1
ATOM 786 N N . LYS A 1 95 ? -2.943 -8.980 6.910 1.00 97.75 95 LYS A N 1
ATOM 787 C CA . LYS A 1 95 ? -4.128 -8.959 7.781 1.00 97.75 95 LYS A CA 1
ATOM 788 C C . LYS A 1 95 ? -4.398 -10.328 8.401 1.00 97.75 95 LYS A C 1
ATOM 790 O O . LYS A 1 95 ? -4.656 -10.412 9.600 1.00 97.75 95 LYS A O 1
ATOM 795 N N . GLY A 1 96 ? -4.297 -11.400 7.613 1.00 97.94 96 GLY A N 1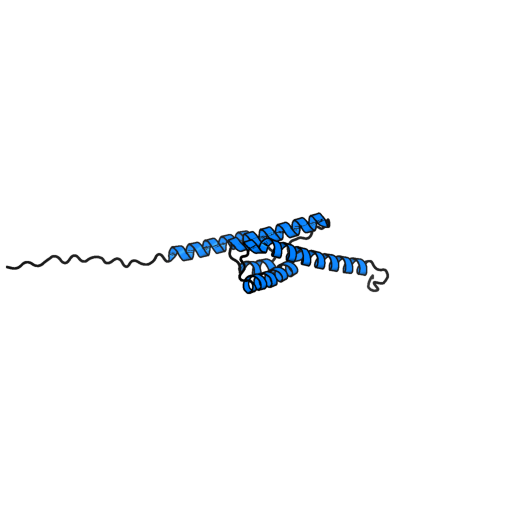
ATOM 796 C CA . GLY A 1 96 ? -4.456 -12.767 8.115 1.00 97.94 96 GLY A CA 1
ATOM 797 C C . GLY A 1 96 ? -3.450 -13.110 9.218 1.00 97.94 96 GLY A C 1
ATOM 798 O O . GLY A 1 96 ? -3.814 -13.708 10.231 1.00 97.94 96 GLY A O 1
ATOM 799 N N . ILE A 1 97 ? -2.195 -12.682 9.069 1.00 97.94 97 ILE A N 1
ATOM 800 C CA . ILE A 1 97 ? -1.147 -12.904 10.072 1.00 97.94 97 ILE A CA 1
ATOM 801 C C . ILE A 1 97 ? -1.377 -12.056 11.322 1.00 97.94 97 ILE A C 1
ATOM 803 O O . ILE A 1 97 ? -1.228 -12.593 12.419 1.00 97.94 97 ILE A O 1
ATOM 807 N N . MET A 1 98 ? -1.767 -10.785 11.180 1.00 97.31 98 MET A N 1
ATOM 808 C CA . MET A 1 98 ? -2.135 -9.934 12.320 1.00 97.31 98 MET A CA 1
ATOM 809 C C . MET A 1 98 ? -3.223 -10.594 13.168 1.00 97.31 98 MET A C 1
ATOM 811 O O . MET A 1 98 ? -3.060 -10.738 14.376 1.00 97.31 98 MET A O 1
ATOM 815 N N . VAL A 1 99 ? -4.301 -11.060 12.524 1.00 96.94 99 VAL A N 1
ATOM 816 C CA . VAL A 1 99 ? -5.421 -11.733 13.201 1.00 96.94 99 VAL A CA 1
ATOM 817 C C . VAL A 1 99 ? -4.956 -13.025 13.870 1.00 96.94 99 VAL A C 1
ATOM 819 O O . VAL A 1 99 ? -5.229 -13.237 15.048 1.00 96.94 99 VAL A O 1
ATOM 822 N N . LYS A 1 100 ? -4.199 -13.868 13.155 1.00 97.94 100 LYS A N 1
ATOM 823 C CA . LYS A 1 100 ? -3.681 -15.137 13.688 1.00 97.94 100 LYS A CA 1
ATOM 824 C C . LYS A 1 100 ? -2.781 -14.940 14.911 1.00 97.94 100 LYS A C 1
ATOM 826 O O . LYS A 1 100 ? -2.791 -15.779 15.807 1.00 97.94 100 LYS A O 1
ATOM 831 N N . LYS A 1 101 ? -1.981 -13.873 14.928 1.00 97.25 101 LYS A N 1
ATOM 832 C CA . LYS A 1 101 ? -1.039 -13.567 16.014 1.00 97.25 101 LYS A CA 1
ATOM 833 C C . LYS A 1 101 ? -1.620 -12.658 17.098 1.00 97.25 101 LYS A C 1
ATOM 835 O O . LYS A 1 101 ? -0.943 -12.451 18.095 1.00 97.25 101 LYS A O 1
ATOM 840 N N . GLN A 1 102 ? -2.836 -12.139 16.910 1.00 97.25 102 GLN A N 1
ATOM 841 C CA . GLN A 1 102 ? -3.451 -11.121 17.773 1.00 97.25 102 GLN A CA 1
ATOM 842 C C . GLN A 1 102 ? -2.547 -9.892 17.978 1.00 97.25 102 GLN A C 1
ATOM 844 O O . GLN A 1 102 ? -2.499 -9.308 19.057 1.00 97.25 102 GLN A O 1
ATOM 849 N N . GLU A 1 103 ? -1.817 -9.506 16.931 1.00 97.12 103 GLU A N 1
ATOM 850 C CA . GLU A 1 103 ? -0.818 -8.441 16.999 1.00 97.12 103 GLU A CA 1
ATOM 851 C C . GLU A 1 103 ? -1.353 -7.138 16.397 1.00 97.12 103 GLU A C 1
ATOM 853 O O . GLU A 1 103 ? -2.140 -7.142 15.444 1.00 97.12 103 GLU A O 1
ATOM 858 N N . LYS A 1 104 ? -0.911 -6.006 16.951 1.00 96.69 104 LYS A N 1
ATOM 859 C CA . LYS A 1 104 ? -1.306 -4.681 16.464 1.00 96.69 104 LYS A CA 1
ATOM 860 C C . LYS A 1 104 ? -0.460 -4.251 15.270 1.00 96.69 104 LYS A C 1
ATOM 862 O O . LYS A 1 104 ? 0.723 -4.582 15.172 1.00 96.69 104 LYS A O 1
ATOM 867 N N . LEU A 1 105 ? -1.058 -3.455 14.383 1.00 96.69 105 LEU A N 1
ATOM 868 C CA . LEU A 1 105 ? -0.395 -2.948 13.180 1.00 96.69 105 LEU A CA 1
ATOM 869 C C . LEU A 1 105 ? 0.914 -2.228 13.518 1.00 96.69 105 LEU A C 1
ATOM 871 O O . LEU A 1 105 ? 1.923 -2.431 12.841 1.00 96.69 105 LEU A O 1
ATOM 875 N N . GLU A 1 106 ? 0.905 -1.417 14.577 1.00 97.00 106 GLU A N 1
ATOM 876 C CA . GLU A 1 106 ? 2.039 -0.606 15.009 1.00 97.00 106 GLU A CA 1
ATOM 877 C C . GLU A 1 106 ? 3.301 -1.447 15.239 1.00 97.00 106 GLU A C 1
ATOM 879 O O . GLU A 1 106 ? 4.391 -1.029 14.844 1.00 97.00 106 GLU A O 1
ATOM 884 N N . ASN A 1 107 ? 3.138 -2.652 15.795 1.00 98.06 107 ASN A N 1
ATOM 885 C CA . ASN A 1 107 ? 4.219 -3.589 16.105 1.00 98.06 107 ASN A CA 1
ATOM 886 C C . ASN A 1 107 ? 4.653 -4.419 14.886 1.00 98.06 107 ASN A C 1
ATOM 888 O O . ASN A 1 107 ? 5.732 -5.012 14.878 1.00 98.06 107 ASN A O 1
ATOM 892 N N . MET A 1 108 ? 3.834 -4.460 13.834 1.00 97.94 108 MET A N 1
ATOM 893 C CA . MET A 1 108 ? 4.079 -5.270 12.641 1.00 97.94 108 MET A CA 1
ATOM 894 C C . MET A 1 108 ? 4.562 -4.477 11.423 1.00 97.94 108 MET A C 1
ATOM 896 O O . MET A 1 108 ? 4.761 -5.068 10.361 1.00 97.94 108 MET A O 1
ATOM 900 N N . GLN A 1 109 ? 4.829 -3.175 11.554 1.00 98.50 109 GLN A N 1
ATOM 901 C CA . GLN A 1 109 ? 5.316 -2.335 10.448 1.00 98.50 109 GLN A CA 1
ATOM 902 C C . GLN A 1 109 ? 6.580 -2.895 9.781 1.00 98.50 109 GLN A C 1
ATOM 904 O O . GLN A 1 109 ? 6.670 -2.941 8.557 1.00 98.50 109 GLN A O 1
ATOM 909 N N . GLY A 1 110 ? 7.539 -3.389 10.573 1.00 98.31 110 GLY A N 1
ATOM 910 C CA . GLY A 1 110 ? 8.758 -4.001 10.038 1.00 98.31 110 GLY A CA 1
ATOM 911 C C . GLY A 1 110 ? 8.498 -5.311 9.287 1.00 98.31 110 GLY A C 1
ATOM 912 O O . GLY A 1 110 ? 9.218 -5.634 8.345 1.00 98.31 110 GLY A O 1
ATOM 913 N N . TYR A 1 111 ? 7.463 -6.062 9.675 1.00 98.38 111 TYR A N 1
ATOM 914 C CA . TYR A 1 111 ? 7.031 -7.240 8.926 1.00 98.38 111 TYR A CA 1
ATOM 915 C C . TYR A 1 111 ? 6.391 -6.828 7.595 1.00 98.38 111 TYR A C 1
ATOM 917 O O . TYR A 1 111 ? 6.803 -7.339 6.559 1.00 98.38 111 TYR A O 1
ATOM 925 N N . LEU A 1 112 ? 5.468 -5.858 7.616 1.00 98.75 112 LEU A N 1
ATOM 926 C CA . LEU A 1 112 ? 4.823 -5.335 6.409 1.00 98.75 112 LEU A CA 1
ATOM 927 C C . LEU A 1 112 ? 5.851 -4.800 5.400 1.00 98.75 112 LEU A C 1
ATOM 929 O O . LEU A 1 112 ? 5.800 -5.172 4.233 1.00 98.75 112 LEU A O 1
ATOM 933 N N . MET A 1 113 ? 6.827 -4.008 5.861 1.00 98.75 113 MET A N 1
ATOM 934 C CA . MET A 1 113 ? 7.917 -3.486 5.026 1.00 98.75 113 MET A CA 1
ATOM 935 C C . MET A 1 113 ? 8.659 -4.611 4.293 1.00 98.75 113 MET A C 1
ATOM 937 O O . MET A 1 113 ? 8.825 -4.553 3.079 1.00 98.75 113 MET A O 1
ATOM 941 N N . ARG A 1 114 ? 9.081 -5.655 5.022 1.00 98.69 114 ARG A N 1
ATOM 942 C CA . ARG A 1 114 ? 9.794 -6.799 4.433 1.00 98.69 114 ARG A CA 1
ATOM 943 C C . ARG A 1 114 ? 8.932 -7.563 3.433 1.00 98.69 114 ARG A C 1
ATOM 945 O O . ARG A 1 114 ? 9.442 -7.968 2.398 1.00 98.69 114 ARG A O 1
ATOM 952 N N . SER A 1 115 ? 7.647 -7.751 3.731 1.00 98.50 115 SER A N 1
ATOM 953 C CA . SER A 1 115 ? 6.723 -8.422 2.815 1.00 98.50 115 SER A CA 1
ATOM 954 C C . SER A 1 115 ? 6.534 -7.652 1.510 1.00 98.50 115 SER A C 1
ATOM 956 O O . SER A 1 115 ? 6.530 -8.277 0.459 1.00 98.50 115 SER A O 1
ATOM 958 N N . ILE A 1 116 ? 6.423 -6.320 1.561 1.00 98.75 116 ILE A N 1
ATOM 959 C CA . ILE A 1 116 ? 6.316 -5.495 0.348 1.00 98.75 116 ILE A CA 1
ATOM 960 C C . ILE A 1 116 ? 7.604 -5.588 -0.468 1.00 98.75 116 ILE A C 1
ATOM 962 O O . ILE A 1 116 ? 7.547 -5.906 -1.649 1.00 98.75 116 ILE A O 1
ATOM 966 N N . LEU A 1 117 ? 8.766 -5.369 0.158 1.00 98.62 117 LEU A N 1
ATOM 967 C CA . LEU A 1 117 ? 10.052 -5.432 -0.546 1.00 98.62 117 LEU A CA 1
ATOM 968 C C . LEU A 1 117 ? 10.272 -6.789 -1.226 1.00 98.62 117 LEU A C 1
ATOM 970 O O . LEU A 1 117 ? 10.679 -6.821 -2.381 1.00 98.62 117 LEU A O 1
ATOM 974 N N . SER A 1 118 ? 9.938 -7.891 -0.548 1.00 98.25 118 SER A N 1
ATOM 975 C CA . SER A 1 118 ? 10.068 -9.240 -1.108 1.00 98.25 118 SER A CA 1
ATOM 976 C C . SER A 1 118 ? 9.229 -9.444 -2.374 1.00 98.25 118 SER A C 1
ATOM 978 O O . SER A 1 118 ? 9.700 -10.080 -3.311 1.00 98.25 118 SER A O 1
ATOM 980 N N . GLU A 1 119 ? 8.001 -8.924 -2.420 1.00 98.12 119 GLU A N 1
ATOM 981 C CA . GLU A 1 119 ? 7.148 -9.044 -3.612 1.00 98.12 119 GLU A CA 1
ATOM 982 C C . GLU A 1 119 ? 7.627 -8.132 -4.745 1.00 98.12 119 GLU A C 1
ATOM 984 O O . GLU A 1 119 ? 7.634 -8.543 -5.901 1.00 98.12 119 GLU A O 1
ATOM 989 N N . LEU A 1 120 ? 8.130 -6.932 -4.430 1.00 97.88 120 LEU A N 1
ATOM 990 C CA . LEU A 1 120 ? 8.739 -6.057 -5.438 1.00 97.88 120 LEU A CA 1
ATOM 991 C C . LEU A 1 120 ? 10.004 -6.683 -6.051 1.00 97.88 120 LEU A C 1
ATOM 993 O O . LEU A 1 120 ? 10.230 -6.577 -7.259 1.00 97.88 120 LEU A O 1
ATOM 997 N N . GLU A 1 121 ? 10.817 -7.373 -5.246 1.00 97.75 121 GLU A N 1
ATOM 998 C CA . GLU A 1 121 ? 11.977 -8.132 -5.727 1.00 97.75 121 GLU A CA 1
ATOM 999 C C . GLU A 1 121 ? 11.560 -9.265 -6.678 1.00 97.75 121 GLU A C 1
ATOM 1001 O O . GLU A 1 121 ? 12.177 -9.444 -7.735 1.00 97.75 121 GLU A O 1
ATOM 1006 N N . GLU A 1 122 ? 10.494 -10.000 -6.350 1.00 97.38 122 GLU A N 1
ATOM 1007 C CA . GLU A 1 122 ? 9.957 -11.071 -7.195 1.00 97.38 122 GLU A CA 1
ATOM 1008 C C . GLU A 1 122 ? 9.355 -10.534 -8.503 1.00 97.38 122 GLU A C 1
ATOM 1010 O O . GLU A 1 122 ? 9.667 -11.046 -9.589 1.00 97.38 122 GLU A O 1
ATOM 1015 N N . MET A 1 123 ? 8.568 -9.458 -8.423 1.00 95.94 123 MET A N 1
ATOM 1016 C CA . MET A 1 123 ? 8.019 -8.737 -9.571 1.00 95.94 123 MET A CA 1
ATOM 1017 C C . MET A 1 123 ? 9.146 -8.290 -10.511 1.00 95.94 123 MET A C 1
ATOM 1019 O O . MET A 1 123 ? 9.146 -8.609 -11.705 1.00 95.94 123 MET A O 1
ATOM 1023 N N . ARG A 1 124 ? 10.176 -7.622 -9.974 1.00 95.88 124 ARG A N 1
ATOM 1024 C CA . ARG A 1 124 ? 11.338 -7.174 -10.751 1.00 95.88 124 ARG A CA 1
ATOM 1025 C C . ARG A 1 124 ? 12.100 -8.345 -11.366 1.00 95.88 124 ARG A C 1
ATOM 1027 O O . ARG A 1 124 ? 12.437 -8.297 -12.548 1.00 95.88 124 ARG A O 1
ATOM 1034 N N . SER A 1 125 ? 12.361 -9.405 -10.602 1.00 96.56 125 SER A N 1
ATOM 1035 C CA . SER A 1 125 ? 13.024 -10.618 -11.102 1.00 96.56 125 SER A CA 1
ATOM 1036 C C . SER A 1 125 ? 12.262 -11.228 -12.282 1.00 96.56 125 SER A C 1
ATOM 1038 O O . SER A 1 125 ? 12.846 -11.599 -13.304 1.00 96.56 125 SER A O 1
ATOM 1040 N N . THR A 1 126 ? 10.935 -11.278 -12.192 1.00 95.50 126 THR A N 1
ATOM 1041 C CA . THR A 1 126 ? 10.061 -11.745 -13.273 1.00 95.50 126 THR A CA 1
ATOM 1042 C C . THR A 1 126 ? 10.139 -10.843 -14.501 1.00 95.50 126 THR A C 1
ATOM 1044 O O . THR A 1 126 ? 10.323 -11.343 -15.613 1.00 95.50 126 THR A O 1
ATOM 1047 N N . ASN A 1 127 ? 10.100 -9.525 -14.314 1.00 92.88 127 ASN A N 1
ATOM 1048 C CA . ASN A 1 127 ? 10.237 -8.558 -15.403 1.00 92.88 127 ASN A CA 1
ATOM 1049 C C . ASN A 1 127 ? 11.597 -8.666 -16.106 1.00 92.88 127 ASN A C 1
ATOM 1051 O O . ASN A 1 127 ? 11.661 -8.661 -17.335 1.00 92.88 127 ASN A O 1
ATOM 1055 N N .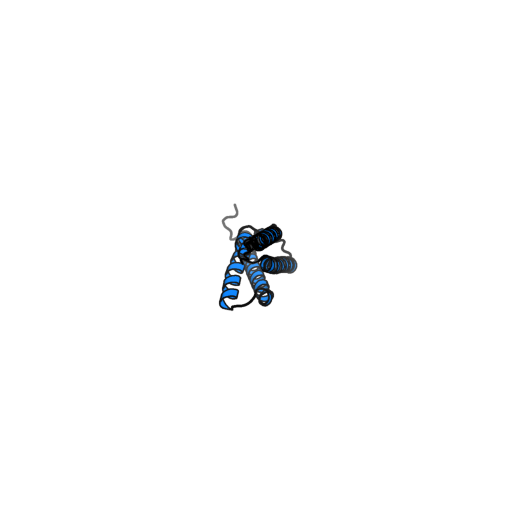 MET A 1 128 ? 12.684 -8.851 -15.355 1.00 93.31 128 MET A N 1
ATOM 1056 C CA . MET A 1 128 ? 14.017 -9.057 -15.928 1.00 93.31 128 MET A CA 1
ATOM 1057 C C . MET A 1 128 ? 14.117 -10.367 -16.716 1.00 93.31 128 MET A C 1
ATOM 1059 O O . MET A 1 128 ? 14.707 -10.388 -17.795 1.00 93.31 128 MET A O 1
ATOM 1063 N N . ARG A 1 129 ? 13.498 -11.455 -16.233 1.00 94.38 129 ARG A N 1
ATOM 1064 C CA . ARG A 1 129 ? 13.424 -12.726 -16.976 1.00 94.38 129 ARG A CA 1
ATOM 1065 C C . ARG A 1 129 ? 12.687 -12.565 -18.308 1.00 94.38 129 ARG A C 1
ATOM 1067 O O . ARG A 1 129 ? 13.181 -13.056 -19.321 1.00 94.38 129 ARG A O 1
ATOM 1074 N N . ARG A 1 130 ? 11.557 -11.847 -18.321 1.00 90.44 130 ARG A N 1
ATOM 1075 C CA . ARG A 1 130 ? 10.787 -11.550 -19.544 1.00 90.44 130 ARG A CA 1
ATOM 1076 C C . ARG A 1 130 ? 11.613 -10.739 -20.542 1.00 90.44 130 ARG A C 1
ATOM 1078 O O . ARG A 1 130 ? 11.797 -11.192 -21.666 1.00 90.44 130 ARG A O 1
ATOM 1085 N N . LYS A 1 131 ? 12.219 -9.630 -20.100 1.00 88.88 131 LYS A N 1
ATOM 1086 C CA . LYS A 1 131 ? 13.105 -8.799 -20.938 1.00 88.88 131 LYS A CA 1
ATOM 1087 C C . LYS A 1 131 ? 14.268 -9.602 -21.531 1.00 88.88 131 LYS A C 1
ATOM 1089 O O . LYS A 1 131 ? 14.591 -9.462 -22.707 1.00 88.88 131 LYS A O 1
ATOM 1094 N N . ASN A 1 132 ? 14.901 -10.463 -20.735 1.00 89.38 132 ASN A N 1
ATOM 1095 C CA . ASN A 1 132 ? 16.002 -11.303 -21.213 1.00 89.38 132 ASN A CA 1
ATOM 1096 C C . ASN A 1 132 ? 15.541 -12.321 -22.262 1.00 89.38 132 ASN A C 1
ATOM 1098 O O . ASN A 1 132 ? 16.260 -12.567 -23.229 1.00 89.38 132 ASN A O 1
ATOM 1102 N N . PHE A 1 133 ? 14.348 -12.897 -22.095 1.00 87.50 133 PHE A N 1
ATOM 1103 C CA . PHE A 1 133 ? 13.766 -13.795 -23.088 1.00 87.50 133 PHE A CA 1
ATOM 1104 C C . PHE A 1 133 ? 13.404 -13.056 -24.381 1.00 87.50 133 PHE A C 1
ATOM 1106 O O . PHE A 1 133 ? 13.763 -13.517 -25.459 1.00 87.50 133 PHE A O 1
ATOM 1113 N N . GLU A 1 134 ? 12.778 -11.881 -24.288 1.00 87.00 134 GLU A N 1
ATOM 1114 C CA . GLU A 1 134 ? 12.440 -11.043 -25.447 1.00 87.00 134 GLU A CA 1
ATOM 1115 C C . GLU A 1 134 ? 13.679 -10.659 -26.266 1.00 87.00 134 GLU A C 1
ATOM 1117 O O . GLU A 1 134 ? 13.654 -10.686 -27.500 1.00 87.00 134 GLU A O 1
ATOM 1122 N N . ASN A 1 135 ? 14.785 -10.364 -25.581 1.00 84.88 135 ASN A N 1
ATOM 1123 C CA . ASN A 1 135 ? 16.061 -10.019 -26.202 1.00 84.88 135 ASN A CA 1
ATOM 1124 C C . ASN A 1 135 ? 16.852 -11.230 -26.716 1.00 84.88 135 ASN A C 1
ATOM 1126 O O . ASN A 1 135 ? 17.820 -11.046 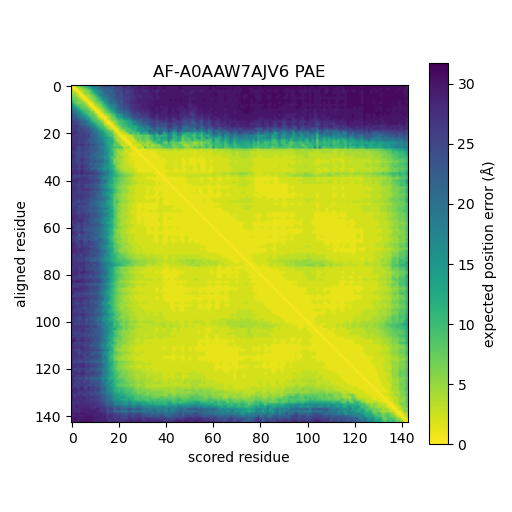-27.455 1.00 84.88 135 ASN A O 1
ATOM 1130 N N . SER A 1 136 ? 16.446 -12.453 -26.371 1.00 84.00 136 SER A N 1
ATOM 1131 C CA . SER A 1 136 ? 17.148 -13.673 -26.761 1.00 84.00 136 SER A CA 1
ATOM 1132 C C . SER A 1 136 ? 17.048 -13.934 -28.271 1.00 84.00 136 SER A C 1
ATOM 1134 O O . SER A 1 136 ? 15.964 -13.804 -28.845 1.00 84.00 136 SER A O 1
ATOM 1136 N N . PRO A 1 137 ? 18.132 -14.386 -28.930 1.00 77.69 137 PRO A N 1
ATOM 1137 C CA . PRO A 1 137 ? 18.083 -14.850 -30.319 1.00 77.69 137 PRO A CA 1
ATOM 1138 C C . PRO A 1 137 ? 17.218 -16.110 -30.508 1.00 77.69 137 PRO A C 1
ATOM 1140 O O . PRO A 1 137 ? 16.893 -16.456 -31.637 1.00 77.69 137 PRO A O 1
ATOM 1143 N N . LEU A 1 138 ? 16.826 -16.788 -29.421 1.00 78.00 138 LEU A N 1
ATOM 1144 C CA . LEU A 1 138 ? 15.899 -17.927 -29.444 1.00 78.00 138 LEU A CA 1
ATOM 1145 C C . LEU A 1 138 ? 14.420 -17.507 -29.442 1.00 78.00 138 LEU A C 1
ATOM 1147 O O . LEU A 1 138 ? 13.545 -18.370 -29.512 1.00 78.00 138 LEU A O 1
ATOM 1151 N N . ASN A 1 139 ? 14.118 -16.210 -29.337 1.00 77.88 139 ASN A N 1
ATOM 1152 C CA . ASN A 1 139 ? 12.747 -15.728 -29.414 1.00 77.88 139 ASN A CA 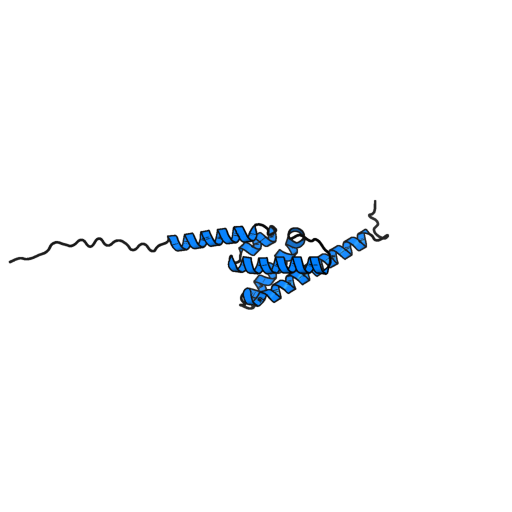1
ATOM 1153 C C . ASN A 1 139 ? 12.250 -15.775 -30.869 1.00 77.88 139 ASN A C 1
ATOM 1155 O O . ASN A 1 139 ? 12.423 -14.830 -31.637 1.00 77.88 139 ASN A O 1
ATOM 1159 N N . VAL A 1 140 ? 11.617 -16.891 -31.234 1.00 72.25 140 VAL A N 1
ATOM 1160 C CA . VAL A 1 140 ? 11.073 -17.160 -32.578 1.00 72.25 140 VAL A CA 1
ATOM 1161 C C . VAL A 1 140 ? 9.878 -16.276 -32.962 1.00 72.25 140 VAL A C 1
ATOM 1163 O O . VAL A 1 140 ? 9.400 -16.361 -34.088 1.00 72.25 140 VAL A O 1
ATOM 1166 N N . PHE A 1 141 ? 9.403 -15.422 -32.050 1.00 73.69 141 PHE A N 1
ATOM 1167 C CA . PHE A 1 141 ? 8.311 -14.474 -32.284 1.00 73.69 141 PHE A CA 1
ATOM 1168 C C . PHE A 1 141 ? 8.793 -13.044 -32.579 1.00 73.69 141 PHE A C 1
ATOM 1170 O O . PHE A 1 141 ? 7.971 -12.133 -32.644 1.00 73.69 141 PHE A O 1
ATOM 1177 N N . LYS A 1 142 ? 10.104 -12.817 -32.766 1.00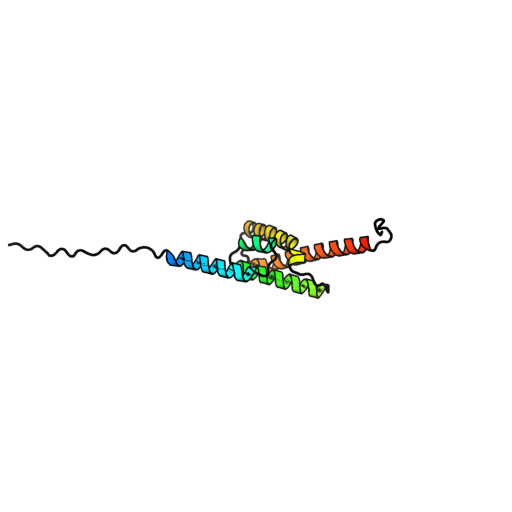 61.44 142 LYS A N 1
ATOM 1178 C CA . LYS A 1 142 ? 10.605 -11.560 -33.349 1.00 61.44 142 LYS A CA 1
ATOM 1179 C C . LYS A 1 142 ? 10.247 -11.515 -34.842 1.00 61.44 142 LYS A C 1
ATOM 1181 O O . LYS A 1 142 ? 11.004 -12.019 -35.666 1.00 61.44 142 LYS A O 1
ATOM 1186 N N . SER A 1 143 ? 9.081 -10.957 -35.162 1.00 61.28 143 SER A N 1
ATOM 1187 C CA . SER A 1 143 ? 8.675 -10.544 -36.516 1.00 61.28 143 SER A CA 1
ATOM 1188 C C . SER A 1 143 ? 9.136 -9.127 -36.823 1.00 61.28 143 SER A C 1
ATOM 1190 O O . SER A 1 143 ? 8.886 -8.264 -35.949 1.00 61.28 143 SER A O 1
#

Nearest PDB structures (foldseek):
  6zhi-assembly4_C  TM=3.083E-01  e=1.989E+00  Plasmodium falciparum 3D7

Organism: NCBI:txid246432

Sequence (143 aa):
MNDIREANIEDTKPNQPNHTDHLQKQSDEEALKHLELQEMPEDTKRYMNNFSAKEIQIIKSVILKAKRSFNDLYGEVYMLEDMDDELFTVLKRFKGIMVKKQEKLENMQGYLMRSILSELEEMRSTNMRRKNFENSPLNVFKS

Foldseek 3Di:
DDDDDDDDPPPPDPPDPCPPVVVVVVVVFVVLLCVLLVQADDLLSVLLVVDTSVLSVLLSVLLVVLVVVLCVVVVHDDDNNNCNVQNNVLSVVVVVVCVVVVHDSVVCSVVSNVSSNVSVVVSVVVVVVVVVQVPDPPVPPPD

pLDDT: mean 88.08, std 17.15, range [39.25, 98.81]

Mean predicted aligned error: 9.4 Å

Secondary structure (DSSP, 8-state):
------------------THHHHHHHHHHHHHHHHHHTTS-HHHHHHHTTS-HHHHHHHHHHHHHHHHHHHHHHT----SGGGHHHHHHHHHHHHHHHHHHT--HHHHHHHHHHHHHHHHHHHHHHHHHHHHHHHSTT-TT--